Protein AF-A0A975G993-F1 (afdb_monomer_lite)

Radius of gyration: 19.47 Å; chains: 1; bounding box: 41×32×69 Å

Sequence (120 aa):
MTAALPTTRIVMVQILVICIGICSTTVALRIHNYPSAQEDWNVCSVAVRKAGWLLLAIPAAWALCTTRFEAKGHGPWTTRWTIATGVLTIAGLAWFLGWTALEPVIWHVQPLQTLDGGAA

pLDDT: mean 71.12, std 13.36, range [38.03, 89.44]

Secondary structure (DSSP, 8-state):
---PPPHHHHHHHHHHHHHHHHHHHHHHHHHTTPSPTTS---HHHHHHHHHGGGGGHHHHHHHHHHHHHHHTT-SS--HHHHHHHHHHHHHHHHHHHHHHHHHHHH--PPPGGGTS----

Organism: NCBI:txid2824561

Foldseek 3Di:
DPPPDPLLVVLVVLLVVLVVVLVVLLVVCVVVVPPDPWADADPLLVCSNVPVVVLSVQSVVLSVVLVVVVVVVDDPNDSVNNVVVSVVSSVVSCVSSVCRVCCVVPDRDDDPVVVPPPPD

Structure (mmCIF, N/CA/C/O backbone):
data_AF-A0A975G993-F1
#
_entry.id   AF-A0A975G993-F1
#
loop_
_atom_site.group_PDB
_atom_site.id
_atom_site.type_symbol
_atom_site.label_atom_id
_atom_site.label_alt_id
_atom_site.label_comp_id
_atom_site.label_asym_id
_atom_site.label_entity_id
_atom_site.label_seq_id
_atom_site.pdbx_PDB_ins_code
_atom_site.Cartn_x
_atom_site.Cartn_y
_atom_site.Cartn_z
_atom_site.occupancy
_atom_site.B_iso_or_equiv
_atom_site.auth_seq_id
_atom_site.auth_comp_id
_atom_site.auth_asym_id
_atom_site.auth_atom_id
_atom_site.pdbx_PDB_model_num
ATOM 1 N N . MET A 1 1 ? -7.357 10.240 31.213 1.00 38.03 1 MET A N 1
ATOM 2 C CA . MET A 1 1 ? -8.159 9.626 30.134 1.00 38.03 1 MET A CA 1
ATOM 3 C C . MET A 1 1 ? -7.825 10.352 28.842 1.00 38.03 1 MET A C 1
ATOM 5 O O . MET A 1 1 ? -8.309 11.453 28.627 1.00 38.03 1 MET A O 1
ATOM 9 N N . THR A 1 2 ? -6.904 9.821 28.043 1.00 42.38 2 THR A N 1
ATOM 10 C CA . THR A 1 2 ? -6.589 10.369 26.718 1.00 42.38 2 THR A CA 1
ATOM 11 C C . THR A 1 2 ? -7.735 10.008 25.781 1.00 42.38 2 THR A C 1
ATOM 13 O O . THR A 1 2 ? -8.071 8.833 25.652 1.00 42.38 2 THR A O 1
ATOM 16 N N . ALA A 1 3 ? -8.388 11.007 25.187 1.00 45.19 3 ALA A N 1
ATOM 17 C CA . ALA A 1 3 ? -9.443 10.782 24.207 1.00 45.19 3 ALA A CA 1
ATOM 18 C C . ALA A 1 3 ? -8.869 9.930 23.066 1.00 45.19 3 ALA A C 1
ATOM 20 O O . ALA A 1 3 ? -7.999 10.387 22.323 1.00 45.19 3 ALA A O 1
ATOM 21 N N . ALA A 1 4 ? -9.294 8.669 22.975 1.00 55.38 4 ALA A N 1
ATOM 22 C CA . ALA A 1 4 ? -8.896 7.799 21.883 1.00 55.38 4 ALA A CA 1
ATOM 23 C C . ALA A 1 4 ? -9.387 8.441 20.580 1.00 55.38 4 ALA A C 1
ATOM 25 O O . ALA A 1 4 ? -10.586 8.662 20.402 1.00 55.38 4 ALA A O 1
ATOM 26 N N . LEU A 1 5 ? -8.461 8.795 19.688 1.00 60.06 5 LEU A N 1
ATOM 27 C CA . LEU A 1 5 ? -8.823 9.207 18.337 1.00 60.06 5 LEU A CA 1
ATOM 28 C C . LEU A 1 5 ? -9.601 8.050 17.689 1.00 60.06 5 LEU A C 1
ATOM 30 O O . LEU A 1 5 ? -9.143 6.909 17.788 1.00 60.06 5 LEU A O 1
ATOM 34 N N . PRO A 1 6 ? -10.751 8.309 17.042 1.00 69.06 6 PRO A N 1
ATOM 35 C CA . PRO A 1 6 ? -11.533 7.252 16.412 1.00 69.06 6 PRO A CA 1
ATOM 36 C C . PRO A 1 6 ? -10.662 6.517 15.388 1.00 69.06 6 PRO A C 1
ATOM 38 O O . PRO A 1 6 ? -10.007 7.164 14.565 1.00 69.06 6 PRO A O 1
ATOM 41 N N . THR A 1 7 ? -10.638 5.181 15.450 1.00 70.94 7 THR A N 1
ATOM 42 C CA . THR A 1 7 ? -9.794 4.291 14.626 1.00 70.94 7 THR A CA 1
ATOM 43 C C . THR A 1 7 ? -9.896 4.627 13.137 1.00 70.94 7 THR A C 1
ATOM 45 O O . THR A 1 7 ? -8.904 4.595 12.410 1.00 70.94 7 THR A O 1
ATOM 48 N N . THR A 1 8 ? -11.071 5.087 12.709 1.00 72.06 8 THR A N 1
ATOM 49 C CA . THR A 1 8 ? -11.360 5.617 11.374 1.00 72.06 8 THR A CA 1
ATOM 50 C C . THR A 1 8 ? -10.362 6.680 10.899 1.00 72.06 8 THR A C 1
ATOM 52 O O . THR A 1 8 ? -9.945 6.649 9.745 1.00 72.06 8 THR A O 1
ATOM 55 N N . ARG A 1 9 ? -9.920 7.605 11.765 1.00 78.62 9 ARG A N 1
ATOM 56 C CA . ARG A 1 9 ? -8.939 8.646 11.395 1.00 78.62 9 ARG A CA 1
ATOM 57 C C . ARG A 1 9 ? -7.565 8.049 11.097 1.00 78.62 9 ARG A C 1
ATOM 59 O O . ARG A 1 9 ? -6.906 8.485 10.160 1.00 78.62 9 ARG A O 1
ATOM 66 N N . ILE A 1 10 ? -7.150 7.046 11.872 1.00 78.94 10 ILE A N 1
ATOM 67 C CA . ILE A 1 10 ? -5.873 6.343 11.673 1.00 78.94 10 ILE A CA 1
ATOM 68 C C . ILE A 1 10 ? -5.901 5.603 10.334 1.00 78.94 10 ILE A C 1
ATOM 70 O O . ILE A 1 10 ? -4.980 5.747 9.534 1.00 78.94 10 ILE A O 1
ATOM 74 N N . VAL A 1 11 ? -6.992 4.882 10.064 1.00 77.44 11 VAL A N 1
ATOM 75 C CA . VAL A 1 11 ? -7.206 4.170 8.796 1.00 77.44 11 VAL A CA 1
ATOM 76 C C . VAL A 1 11 ? -7.171 5.143 7.612 1.00 77.44 11 VAL A C 1
ATOM 78 O O . VAL A 1 11 ? -6.468 4.884 6.639 1.00 77.44 11 VAL A O 1
ATOM 81 N N . MET A 1 12 ? -7.842 6.298 7.704 1.00 80.62 12 MET A N 1
ATOM 82 C CA . MET A 1 12 ? -7.832 7.316 6.642 1.00 80.62 12 MET A CA 1
ATOM 83 C C . MET A 1 12 ? -6.427 7.852 6.342 1.00 80.62 12 MET A C 1
ATOM 85 O O . MET A 1 12 ? -6.054 7.959 5.174 1.00 80.62 12 MET A O 1
ATOM 89 N N . VAL A 1 13 ? -5.632 8.160 7.373 1.00 82.69 13 VAL A N 1
ATOM 90 C CA . VAL A 1 13 ? -4.249 8.633 7.188 1.00 82.69 13 VAL A CA 1
ATOM 91 C C . VAL A 1 13 ? -3.387 7.551 6.536 1.00 82.69 13 VAL A C 1
ATOM 93 O O . VAL A 1 13 ? -2.634 7.846 5.611 1.00 82.69 13 VAL A O 1
ATOM 96 N N . GLN A 1 14 ? -3.517 6.294 6.964 1.00 79.00 14 GLN A N 1
ATOM 97 C CA . GLN A 1 14 ? -2.752 5.186 6.387 1.00 79.00 14 GLN A CA 1
ATOM 98 C C . GLN A 1 14 ? -3.124 4.928 4.922 1.00 79.00 14 GLN A C 1
ATOM 100 O O . GLN A 1 14 ? -2.231 4.759 4.094 1.00 79.00 14 GLN A O 1
ATOM 105 N N . ILE A 1 15 ? -4.413 4.985 4.571 1.00 81.81 15 ILE A N 1
ATOM 106 C CA . ILE A 1 15 ? -4.858 4.905 3.172 1.00 81.81 15 ILE A CA 1
ATOM 107 C C . ILE A 1 15 ? -4.257 6.046 2.353 1.00 81.81 15 ILE A C 1
ATOM 109 O O . ILE A 1 15 ? -3.733 5.795 1.272 1.00 81.81 15 ILE A O 1
ATOM 113 N N . LEU A 1 16 ? -4.297 7.283 2.859 1.00 84.38 16 LEU A N 1
ATOM 114 C CA . LEU A 1 16 ? -3.755 8.439 2.145 1.00 84.38 16 LEU A CA 1
ATOM 115 C C . LEU A 1 16 ? -2.263 8.257 1.830 1.00 84.38 16 LEU A C 1
ATOM 117 O O . LEU A 1 16 ? -1.853 8.470 0.691 1.00 84.38 16 LEU A O 1
ATOM 121 N N . VAL A 1 17 ? -1.471 7.808 2.809 1.00 82.38 17 VAL A N 1
ATOM 122 C CA . VAL A 1 17 ? -0.036 7.525 2.626 1.00 82.38 17 VAL A CA 1
ATOM 123 C C . VAL A 1 17 ? 0.185 6.448 1.561 1.00 82.38 17 VAL A C 1
ATOM 125 O O . VAL A 1 17 ? 1.027 6.622 0.681 1.00 82.38 17 VAL A O 1
ATOM 128 N N . ILE A 1 18 ? -0.594 5.363 1.594 1.00 80.12 18 ILE A N 1
ATOM 129 C CA . ILE A 1 18 ? -0.476 4.268 0.622 1.00 80.12 18 ILE A CA 1
ATOM 130 C C . ILE A 1 18 ? -0.859 4.734 -0.788 1.00 80.12 18 ILE A C 1
ATOM 132 O O . ILE A 1 18 ? -0.146 4.439 -1.746 1.00 80.12 18 ILE A O 1
ATOM 136 N N . CYS A 1 19 ? -1.946 5.497 -0.922 1.00 80.69 19 CYS A N 1
ATOM 137 C CA . CYS A 1 19 ? -2.374 6.065 -2.198 1.00 80.69 19 CYS A CA 1
ATOM 138 C C . CYS A 1 19 ? -1.297 6.979 -2.790 1.00 80.69 19 CYS A C 1
ATOM 140 O O . CYS A 1 19 ? -0.975 6.852 -3.969 1.00 80.69 19 CYS A O 1
ATOM 142 N N . ILE A 1 20 ? -0.709 7.864 -1.976 1.00 82.69 20 ILE A N 1
ATOM 143 C CA . ILE A 1 20 ? 0.381 8.744 -2.415 1.00 82.69 20 ILE A CA 1
ATOM 144 C C . ILE A 1 20 ? 1.582 7.916 -2.884 1.00 82.69 20 ILE A C 1
ATOM 146 O O . ILE A 1 20 ? 2.114 8.202 -3.953 1.00 82.69 20 ILE A O 1
ATOM 150 N N . GLY A 1 21 ? 1.973 6.878 -2.137 1.00 77.69 21 GLY A N 1
ATOM 151 C CA . GLY A 1 21 ? 3.080 5.990 -2.506 1.00 77.69 21 GLY A CA 1
ATOM 152 C C . GLY A 1 21 ? 2.848 5.248 -3.825 1.00 77.69 21 GLY A C 1
ATOM 153 O O . GLY A 1 21 ? 3.693 5.278 -4.711 1.00 77.69 21 GLY A O 1
ATOM 154 N N . ILE A 1 22 ? 1.676 4.633 -4.007 1.00 77.56 22 ILE A N 1
ATOM 155 C CA . ILE A 1 22 ? 1.352 3.909 -5.248 1.00 77.56 22 ILE A CA 1
ATOM 156 C C . ILE A 1 22 ? 1.298 4.869 -6.441 1.00 77.56 22 ILE A C 1
ATOM 158 O O . ILE A 1 22 ? 1.839 4.563 -7.509 1.00 77.56 22 ILE A O 1
ATOM 162 N N . CYS A 1 23 ? 0.678 6.040 -6.273 1.00 80.69 23 CYS A N 1
ATOM 163 C CA . CYS A 1 23 ? 0.606 7.048 -7.325 1.00 80.69 23 CYS A CA 1
ATOM 164 C C . CYS A 1 23 ? 1.995 7.576 -7.695 1.00 80.69 23 CYS A C 1
ATOM 166 O O . CYS A 1 23 ? 2.312 7.633 -8.881 1.00 80.69 23 CYS A O 1
ATOM 168 N N . SER A 1 24 ? 2.839 7.915 -6.716 1.00 80.62 24 SER A N 1
ATOM 169 C CA . SER A 1 24 ? 4.185 8.433 -6.979 1.00 80.62 24 SER A CA 1
ATOM 170 C C . SER A 1 24 ? 5.070 7.393 -7.666 1.00 80.62 24 SER A C 1
ATOM 172 O O . SER A 1 24 ? 5.712 7.729 -8.659 1.00 80.62 24 SER A O 1
ATOM 174 N N . THR A 1 25 ? 5.037 6.123 -7.243 1.00 73.56 25 THR A N 1
ATOM 175 C CA . THR A 1 25 ? 5.783 5.044 -7.910 1.00 73.56 25 THR A CA 1
ATOM 176 C C . THR A 1 25 ? 5.280 4.803 -9.332 1.00 73.56 25 THR A C 1
ATOM 178 O O . THR A 1 25 ? 6.078 4.699 -10.261 1.00 73.56 25 THR A O 1
ATOM 181 N N . THR A 1 26 ? 3.961 4.780 -9.543 1.00 73.50 26 THR A N 1
ATOM 182 C CA . THR A 1 26 ? 3.382 4.589 -10.884 1.00 73.50 26 THR A CA 1
ATOM 183 C C . THR A 1 26 ? 3.746 5.744 -11.820 1.00 73.50 26 THR A C 1
ATOM 185 O O . THR A 1 26 ? 4.077 5.519 -12.985 1.00 73.50 26 THR A O 1
ATOM 188 N N . VAL A 1 27 ? 3.702 6.984 -11.322 1.00 78.50 27 VAL A N 1
ATOM 189 C CA . VAL A 1 27 ? 4.083 8.183 -12.079 1.00 78.50 27 VAL A CA 1
ATOM 190 C C . VAL A 1 27 ? 5.577 8.177 -12.386 1.00 78.50 27 VAL A C 1
ATOM 192 O O . VAL A 1 27 ? 5.936 8.384 -13.541 1.00 78.50 27 VAL A O 1
ATOM 195 N N . ALA A 1 28 ? 6.438 7.869 -11.413 1.00 74.56 28 ALA A N 1
ATOM 196 C CA . ALA A 1 28 ? 7.881 7.775 -11.623 1.00 74.56 28 ALA A CA 1
ATOM 197 C C . ALA A 1 28 ? 8.221 6.744 -12.714 1.00 74.56 28 ALA A C 1
ATOM 199 O O . ALA A 1 28 ? 8.900 7.075 -13.684 1.00 74.56 28 ALA A O 1
ATOM 200 N N . LEU A 1 29 ? 7.655 5.535 -12.633 1.00 70.25 29 LEU A N 1
ATOM 201 C CA . LEU A 1 29 ? 7.853 4.491 -13.645 1.00 70.25 29 LEU A CA 1
ATOM 202 C C . LEU A 1 29 ? 7.375 4.920 -15.045 1.00 70.25 29 LEU A C 1
ATOM 204 O O . LEU A 1 29 ? 7.966 4.526 -16.046 1.00 70.25 29 LEU A O 1
ATOM 208 N N . ARG A 1 30 ? 6.321 5.744 -15.140 1.00 72.12 30 ARG A N 1
ATOM 209 C CA . ARG A 1 30 ? 5.821 6.263 -16.425 1.00 72.12 30 ARG A CA 1
ATOM 210 C C . ARG A 1 30 ? 6.661 7.414 -16.980 1.00 72.12 30 ARG A C 1
ATOM 212 O O . ARG A 1 30 ? 6.912 7.419 -18.180 1.00 72.12 30 ARG A O 1
ATOM 219 N N . ILE A 1 31 ? 7.079 8.367 -16.143 1.00 73.81 31 ILE A N 1
ATOM 220 C CA . ILE A 1 31 ? 7.866 9.544 -16.560 1.00 73.81 31 ILE A CA 1
ATOM 221 C C . ILE A 1 31 ? 9.229 9.121 -17.096 1.00 73.81 31 ILE A C 1
ATOM 223 O O . ILE A 1 31 ? 9.673 9.635 -18.118 1.00 73.81 31 ILE A O 1
ATOM 227 N N . HIS A 1 32 ? 9.872 8.148 -16.453 1.00 67.69 32 HIS A N 1
ATOM 228 C CA . HIS A 1 32 ? 11.180 7.661 -16.883 1.00 67.69 32 HIS A CA 1
ATOM 229 C C . HIS A 1 32 ? 11.132 6.800 -18.158 1.00 67.69 32 HIS A C 1
ATOM 231 O O . HIS A 1 32 ? 12.145 6.221 -18.532 1.00 67.69 32 HIS A O 1
ATOM 237 N N . ASN A 1 33 ? 9.978 6.712 -18.839 1.00 60.09 33 ASN A N 1
ATOM 238 C CA . ASN A 1 33 ? 9.762 5.868 -20.020 1.00 60.09 33 ASN A CA 1
ATOM 239 C C . ASN A 1 33 ? 10.186 4.404 -19.812 1.00 60.09 33 ASN A C 1
ATOM 241 O O . ASN A 1 33 ? 10.426 3.675 -20.767 1.00 60.09 33 ASN A O 1
ATOM 245 N N . TYR A 1 34 ? 10.225 3.964 -18.558 1.00 54.56 34 TYR A N 1
ATOM 246 C CA . TYR A 1 34 ? 10.626 2.626 -18.164 1.00 54.56 34 TYR A CA 1
ATOM 247 C C . TYR A 1 34 ? 9.497 1.619 -18.441 1.00 54.56 34 TYR A C 1
ATOM 249 O O . TYR A 1 34 ? 8.360 1.892 -18.049 1.00 54.56 34 TYR A O 1
ATOM 257 N N . PRO A 1 35 ? 9.726 0.454 -19.089 1.00 55.25 35 PRO A N 1
ATOM 258 C CA . PRO A 1 35 ? 10.977 -0.008 -19.696 1.00 55.25 35 PRO A CA 1
ATOM 259 C C . PRO A 1 35 ? 11.350 0.750 -20.972 1.00 55.25 35 PRO A C 1
ATOM 261 O O . PRO A 1 35 ? 10.487 0.953 -21.832 1.00 55.25 35 PRO A O 1
ATOM 264 N N . SER A 1 36 ? 12.641 1.050 -21.132 1.00 56.50 36 SER A N 1
ATOM 265 C CA . SER A 1 36 ? 13.224 1.199 -22.466 1.00 56.50 36 SER A CA 1
ATOM 266 C C . SER A 1 36 ? 13.223 -0.179 -23.146 1.00 56.50 36 SER A C 1
ATOM 268 O O . SER A 1 36 ? 13.279 -1.206 -22.472 1.00 56.50 36 SER A O 1
ATOM 270 N N . ALA A 1 37 ? 13.144 -0.240 -24.476 1.00 54.97 37 ALA A N 1
ATOM 271 C CA . ALA A 1 37 ? 13.080 -1.512 -25.210 1.00 54.97 37 ALA A CA 1
ATOM 272 C C . ALA A 1 37 ? 14.361 -2.378 -25.112 1.00 54.97 37 ALA A C 1
ATOM 274 O O . ALA A 1 37 ? 14.437 -3.416 -25.759 1.00 54.97 37 ALA A O 1
ATOM 275 N N . GLN A 1 38 ? 15.376 -1.933 -24.366 1.00 54.78 38 GLN A N 1
ATOM 276 C CA . GLN A 1 38 ? 16.726 -2.503 -24.340 1.00 54.78 38 GLN A CA 1
ATOM 277 C C . GLN A 1 38 ? 17.070 -3.225 -23.028 1.00 54.78 38 GLN A C 1
ATOM 279 O O . GLN A 1 38 ? 18.161 -3.778 -22.925 1.00 54.78 38 GLN A O 1
ATOM 284 N N . GLU A 1 39 ? 16.172 -3.242 -22.043 1.00 57.91 39 GLU A N 1
ATOM 285 C CA . GLU A 1 39 ? 16.412 -3.873 -20.741 1.00 57.91 39 GLU A CA 1
ATOM 286 C C . GLU A 1 39 ? 15.405 -4.982 -20.454 1.00 57.91 39 GLU A C 1
ATOM 288 O O . GLU A 1 39 ? 14.233 -4.889 -20.830 1.00 57.91 39 GLU A O 1
ATOM 293 N N . ASP A 1 40 ? 15.858 -5.995 -19.720 1.00 56.59 40 ASP A N 1
ATOM 294 C CA . ASP A 1 40 ? 15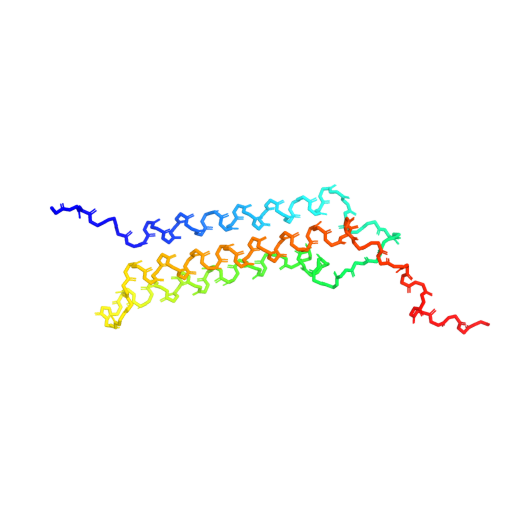.024 -7.083 -19.227 1.00 56.59 40 ASP A CA 1
ATOM 295 C C . ASP A 1 40 ? 14.384 -6.711 -17.903 1.00 56.59 40 ASP A C 1
ATOM 297 O O . ASP A 1 40 ? 15.048 -6.344 -16.935 1.00 56.59 40 ASP A O 1
ATOM 301 N N . TRP A 1 41 ? 13.057 -6.793 -17.871 1.00 62.78 41 TRP A N 1
ATOM 302 C CA . TRP A 1 41 ? 12.262 -6.379 -16.725 1.00 62.78 41 TRP A CA 1
ATOM 303 C C . TRP A 1 41 ? 11.663 -7.583 -16.034 1.00 62.78 41 TRP A C 1
ATOM 305 O O . TRP A 1 41 ? 11.085 -8.466 -16.670 1.00 62.78 41 TRP A O 1
ATOM 315 N N . ASN A 1 42 ? 11.681 -7.553 -14.705 1.00 68.00 42 ASN A N 1
ATOM 316 C CA . ASN A 1 42 ? 10.834 -8.438 -13.933 1.00 68.00 42 ASN A CA 1
ATOM 317 C C . ASN A 1 42 ? 9.365 -8.162 -14.267 1.00 68.00 42 ASN A C 1
ATOM 319 O O . ASN A 1 42 ? 8.892 -7.017 -14.287 1.00 68.00 42 ASN A O 1
ATOM 323 N N . VAL A 1 43 ? 8.634 -9.249 -14.500 1.00 70.25 43 VAL A N 1
ATOM 324 C CA . VAL A 1 43 ? 7.194 -9.272 -14.771 1.00 70.25 43 VAL A CA 1
ATOM 325 C C . VAL A 1 43 ? 6.420 -8.446 -13.738 1.00 70.25 43 VAL A C 1
ATOM 327 O O . VAL A 1 43 ? 5.463 -7.756 -14.096 1.00 70.25 43 VAL A O 1
ATOM 330 N N . CYS A 1 44 ? 6.866 -8.440 -12.478 1.00 70.25 44 CYS A N 1
ATOM 331 C CA . CYS A 1 44 ? 6.283 -7.637 -11.407 1.00 70.25 44 CYS A CA 1
ATOM 332 C C . CYS A 1 44 ? 6.327 -6.133 -11.708 1.00 70.25 44 CYS A C 1
ATOM 334 O O . CYS A 1 44 ? 5.293 -5.473 -11.634 1.00 70.25 44 CYS A O 1
ATOM 336 N N . SER A 1 45 ? 7.468 -5.577 -12.110 1.00 69.25 45 SER A N 1
ATOM 337 C CA . SER A 1 45 ? 7.607 -4.139 -12.383 1.00 69.25 45 SER A CA 1
ATOM 338 C C . SER A 1 45 ? 6.775 -3.700 -13.596 1.00 69.25 45 SER A C 1
ATOM 340 O O . SER A 1 45 ? 6.134 -2.644 -13.576 1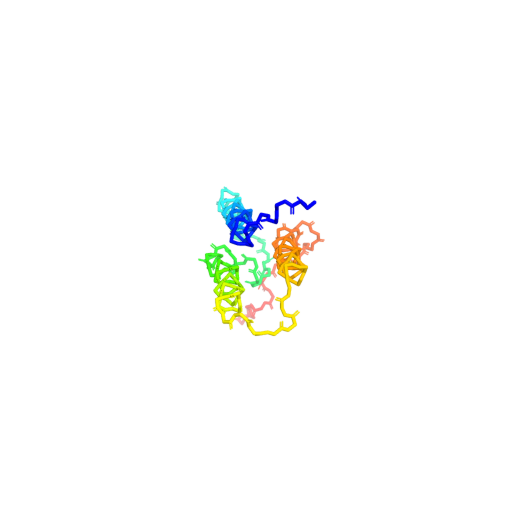.00 69.25 45 SER A O 1
ATOM 342 N N . VAL A 1 46 ? 6.683 -4.551 -14.626 1.00 70.38 46 VAL A N 1
ATOM 343 C CA . VAL A 1 46 ? 5.794 -4.326 -15.782 1.00 70.38 46 VAL A CA 1
ATOM 344 C C . VAL A 1 46 ? 4.322 -4.356 -15.357 1.00 70.38 46 VAL A C 1
ATOM 346 O O . VAL A 1 46 ? 3.533 -3.502 -15.780 1.00 70.38 46 VAL A O 1
ATOM 349 N N . ALA A 1 47 ? 3.946 -5.303 -14.494 1.00 73.31 47 ALA A N 1
ATOM 350 C CA . ALA A 1 47 ? 2.600 -5.398 -13.944 1.00 73.31 47 ALA A CA 1
ATOM 351 C C . ALA A 1 47 ? 2.247 -4.171 -13.089 1.00 73.31 47 ALA A C 1
ATOM 353 O O . ALA A 1 47 ? 1.154 -3.629 -13.244 1.00 73.31 47 ALA A O 1
ATOM 354 N N . VAL A 1 48 ? 3.172 -3.658 -12.270 1.00 74.25 48 VAL A N 1
ATOM 355 C CA . VAL A 1 48 ? 2.969 -2.426 -11.486 1.00 74.25 48 VAL A CA 1
ATOM 356 C C . VAL A 1 48 ? 2.809 -1.203 -12.394 1.00 74.25 48 VAL A C 1
ATOM 358 O O . VAL A 1 48 ? 1.932 -0.376 -12.161 1.00 74.25 48 VAL A O 1
ATOM 361 N N . ARG A 1 49 ? 3.556 -1.084 -13.497 1.00 72.06 49 ARG A N 1
ATOM 362 C CA . ARG A 1 49 ? 3.355 0.030 -14.445 1.00 72.06 49 ARG A CA 1
ATOM 363 C C . ARG A 1 49 ? 1.974 -0.002 -15.113 1.00 72.06 49 ARG A C 1
ATOM 365 O O . ARG A 1 49 ? 1.327 1.043 -15.262 1.00 72.06 49 ARG A O 1
ATOM 372 N N . LYS A 1 50 ? 1.544 -1.185 -15.568 1.00 75.56 50 LYS A N 1
ATOM 373 C CA . LYS A 1 50 ? 0.294 -1.364 -16.331 1.00 75.56 50 LYS A CA 1
ATOM 374 C C . LYS A 1 50 ? -0.939 -1.358 -15.431 1.00 75.56 50 LYS A C 1
ATOM 376 O O . LYS A 1 50 ? -1.944 -0.734 -15.762 1.00 75.56 50 LYS A O 1
ATOM 381 N N . ALA A 1 51 ? -0.844 -2.031 -14.295 1.00 78.81 51 ALA A N 1
ATOM 382 C CA . ALA A 1 51 ? -1.958 -2.321 -13.411 1.00 78.81 51 ALA A CA 1
ATOM 383 C C . ALA A 1 51 ? -1.665 -1.963 -11.945 1.00 78.81 51 ALA A C 1
ATOM 385 O O . ALA A 1 51 ? -2.319 -2.483 -11.053 1.00 78.81 51 ALA A O 1
ATOM 386 N N . GLY A 1 52 ? -0.731 -1.046 -11.669 1.00 69.75 52 GLY A N 1
ATOM 387 C CA . GLY A 1 52 ? -0.379 -0.615 -10.306 1.00 69.75 52 GLY A CA 1
ATOM 388 C C . GLY A 1 52 ? -1.547 -0.039 -9.511 1.00 69.75 52 GLY A C 1
ATOM 389 O O . GLY A 1 52 ? -1.556 -0.116 -8.289 1.00 69.75 52 GLY A O 1
ATOM 390 N N . TRP A 1 53 ? -2.593 0.437 -10.187 1.00 77.12 53 TRP A N 1
ATOM 391 C CA . TRP A 1 53 ? -3.852 0.810 -9.545 1.00 77.12 53 TRP A CA 1
ATOM 392 C C . TRP A 1 53 ? -4.538 -0.376 -8.842 1.00 77.12 53 TRP A C 1
ATOM 394 O O . TRP A 1 53 ? -5.225 -0.161 -7.850 1.00 77.12 53 TRP A O 1
ATOM 404 N N . LEU A 1 54 ? -4.312 -1.626 -9.272 1.00 80.25 54 LEU A N 1
ATOM 405 C CA . LEU A 1 54 ? -4.786 -2.822 -8.563 1.00 80.25 54 LEU A CA 1
ATOM 406 C C . LEU A 1 54 ? -4.137 -2.972 -7.185 1.00 80.25 54 LEU A C 1
ATOM 408 O O . LEU A 1 54 ? -4.760 -3.534 -6.289 1.00 80.25 54 LEU A O 1
ATOM 412 N N . LEU A 1 55 ? -2.933 -2.427 -6.965 1.00 78.31 55 LEU A N 1
ATOM 413 C CA . LEU A 1 55 ? -2.319 -2.425 -5.633 1.00 78.31 55 LEU A CA 1
ATOM 414 C C . LEU A 1 55 ? -3.123 -1.591 -4.632 1.00 78.31 55 LEU A C 1
ATOM 416 O O . LEU A 1 55 ? -3.008 -1.839 -3.437 1.00 78.31 55 LEU A O 1
ATOM 420 N N . LEU A 1 56 ? -3.980 -0.667 -5.091 1.00 79.62 56 LEU A N 1
ATOM 421 C CA . LEU A 1 56 ? -4.915 0.072 -4.232 1.00 79.62 56 LEU A CA 1
ATOM 422 C C . LEU A 1 56 ? -6.043 -0.819 -3.692 1.00 79.62 56 LEU A C 1
ATOM 424 O O . LEU A 1 56 ? -6.666 -0.472 -2.689 1.00 79.62 56 LEU A O 1
ATOM 428 N N . ALA A 1 57 ? -6.289 -1.988 -4.291 1.00 82.12 57 ALA A N 1
ATOM 429 C CA . ALA A 1 57 ? -7.260 -2.942 -3.763 1.00 82.12 57 ALA A CA 1
ATOM 430 C C . ALA A 1 57 ? -6.813 -3.523 -2.411 1.00 82.12 57 ALA A C 1
ATOM 432 O O . ALA A 1 57 ? -7.656 -3.811 -1.568 1.00 82.12 57 ALA A O 1
ATOM 433 N N . ILE A 1 58 ? -5.502 -3.641 -2.170 1.00 83.00 58 ILE A N 1
ATOM 434 C CA . ILE A 1 58 ? -4.935 -4.159 -0.915 1.00 83.00 58 ILE A CA 1
ATOM 435 C C . ILE A 1 58 ? -5.267 -3.247 0.284 1.00 83.00 58 ILE A C 1
ATOM 437 O O . ILE A 1 58 ? -5.911 -3.726 1.222 1.00 83.00 58 ILE A O 1
ATOM 441 N N . PRO A 1 59 ? -4.910 -1.944 0.292 1.00 79.81 59 PRO A N 1
ATOM 442 C CA . PRO A 1 59 ? -5.278 -1.044 1.381 1.00 79.81 59 PRO A CA 1
ATOM 443 C C . PRO A 1 59 ? -6.792 -0.845 1.479 1.00 79.81 59 PRO A C 1
ATOM 445 O O . PRO A 1 59 ? -7.303 -0.713 2.588 1.00 79.81 59 PRO A O 1
ATOM 448 N N . ALA A 1 60 ? -7.525 -0.873 0.359 1.00 81.25 60 ALA A N 1
ATOM 449 C CA . ALA A 1 60 ? -8.983 -0.780 0.372 1.00 81.25 60 ALA A CA 1
ATOM 450 C C . ALA A 1 60 ? -9.634 -1.998 1.050 1.00 81.25 60 ALA A C 1
ATOM 452 O O . ALA A 1 60 ? -10.510 -1.838 1.900 1.00 81.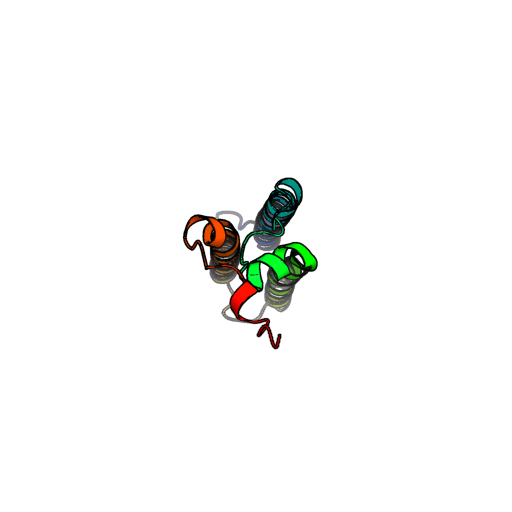25 60 ALA A O 1
ATOM 453 N N . ALA A 1 61 ? -9.183 -3.215 0.730 1.00 86.38 61 ALA A N 1
ATOM 454 C CA . ALA A 1 61 ? -9.656 -4.441 1.366 1.00 86.38 61 ALA A CA 1
ATOM 455 C C . ALA A 1 61 ? -9.303 -4.467 2.858 1.00 86.38 61 ALA A C 1
ATOM 457 O O . ALA A 1 61 ? -10.152 -4.791 3.688 1.00 86.38 61 ALA A O 1
ATOM 458 N N . TRP A 1 62 ? -8.083 -4.060 3.220 1.00 86.06 62 TRP A N 1
ATOM 459 C CA . TRP A 1 62 ? -7.672 -3.936 4.618 1.00 86.06 62 TRP A CA 1
ATOM 460 C C . TRP A 1 62 ? -8.529 -2.911 5.387 1.00 86.06 62 TRP A C 1
ATOM 462 O O . TRP A 1 62 ? -8.999 -3.201 6.491 1.00 86.06 62 TRP A O 1
ATOM 472 N N . ALA A 1 63 ? -8.812 -1.749 4.794 1.00 82.75 63 ALA A N 1
ATOM 473 C CA . ALA A 1 63 ? -9.677 -0.725 5.375 1.00 82.75 63 ALA A CA 1
ATOM 474 C C . ALA A 1 63 ? -11.120 -1.216 5.566 1.00 82.75 63 ALA A C 1
ATOM 476 O O . ALA A 1 63 ? -11.720 -1.017 6.622 1.00 82.75 63 ALA A O 1
ATOM 477 N N . LEU A 1 64 ? -11.680 -1.908 4.571 1.00 85.56 64 LEU A N 1
ATOM 478 C CA . LEU A 1 64 ? -13.008 -2.516 4.671 1.00 85.56 64 LEU A CA 1
ATOM 479 C C . LEU A 1 64 ? -13.061 -3.565 5.785 1.00 85.56 64 LEU A C 1
ATOM 481 O O . LEU A 1 64 ? -13.998 -3.561 6.583 1.00 85.56 64 LEU A O 1
ATOM 485 N N . CYS A 1 65 ? -12.050 -4.432 5.874 1.00 84.19 65 CYS A N 1
ATOM 486 C CA . CYS A 1 65 ? -11.944 -5.428 6.936 1.00 84.19 65 CYS A CA 1
ATOM 487 C C . CYS A 1 65 ? -11.895 -4.765 8.314 1.00 84.19 65 CYS A C 1
ATOM 489 O O . CYS A 1 65 ? -12.711 -5.093 9.173 1.00 84.19 65 CYS A O 1
ATOM 491 N N . THR A 1 66 ? -10.995 -3.802 8.519 1.00 80.94 66 THR A N 1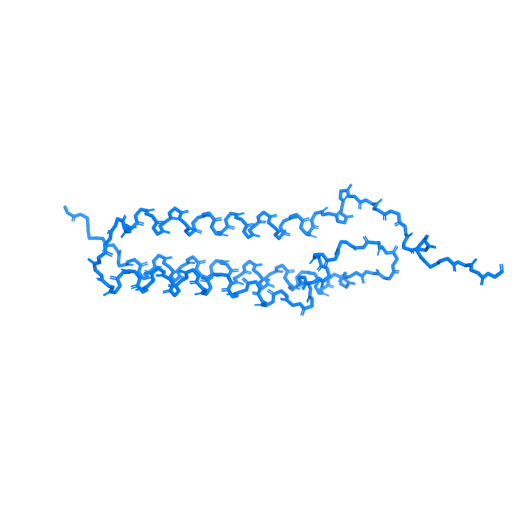
ATOM 492 C CA . THR A 1 66 ? -10.829 -3.116 9.813 1.00 80.94 66 THR A CA 1
ATOM 493 C C . THR A 1 66 ? -12.086 -2.362 10.233 1.00 80.94 66 THR A C 1
ATOM 495 O O . THR A 1 66 ? -12.527 -2.512 11.371 1.00 80.94 66 THR A O 1
ATOM 498 N N . THR A 1 67 ? -12.730 -1.649 9.3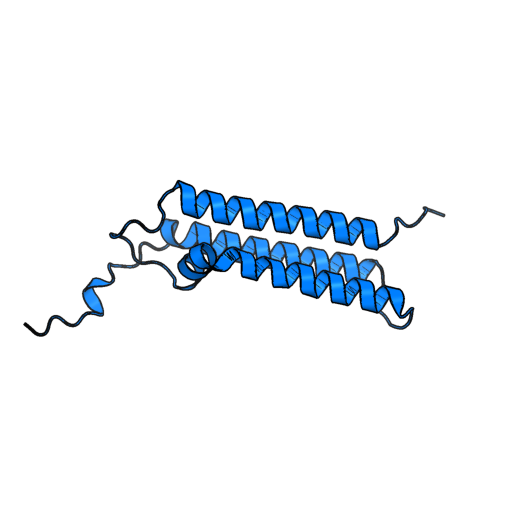07 1.00 80.56 67 THR A N 1
ATOM 499 C CA . THR A 1 67 ? -13.966 -0.904 9.591 1.00 80.56 67 THR A CA 1
ATOM 500 C C . THR A 1 67 ? -15.130 -1.852 9.895 1.00 80.56 67 THR A C 1
ATOM 502 O O . THR A 1 67 ? -15.932 -1.600 10.793 1.00 80.56 67 THR A O 1
ATOM 505 N N . ARG A 1 68 ? -15.216 -2.993 9.195 1.00 82.44 68 ARG A N 1
ATOM 506 C CA . ARG A 1 68 ? -16.236 -4.020 9.457 1.00 82.44 68 ARG A CA 1
ATOM 507 C C . ARG A 1 68 ? -16.026 -4.720 10.801 1.00 82.44 68 ARG A C 1
ATOM 509 O O . ARG A 1 68 ? -17.011 -5.051 11.459 1.00 82.44 68 ARG A O 1
ATOM 516 N N . PHE A 1 69 ? -14.778 -4.963 11.200 1.00 78.62 69 PHE A N 1
ATOM 517 C CA . PHE A 1 69 ? -14.458 -5.522 12.515 1.00 78.62 69 PHE A CA 1
ATOM 518 C C . PHE A 1 69 ? -14.757 -4.532 13.642 1.00 78.62 69 PHE A C 1
ATOM 520 O O . PHE A 1 69 ? -15.328 -4.935 14.651 1.00 78.62 69 PHE A O 1
ATOM 527 N N . GLU A 1 70 ? -14.464 -3.245 13.443 1.00 75.44 70 GLU A N 1
ATOM 528 C CA . GLU A 1 70 ? -14.819 -2.187 14.393 1.00 75.44 70 GLU A CA 1
ATOM 529 C C . GLU A 1 70 ? -16.343 -2.059 14.552 1.00 75.44 70 GLU A C 1
ATOM 531 O O . GLU A 1 70 ? -16.852 -2.088 15.671 1.00 75.44 70 GLU A O 1
ATOM 536 N N . ALA A 1 71 ? -17.093 -2.028 13.444 1.00 76.19 71 ALA A N 1
ATOM 537 C CA . ALA A 1 71 ? -18.553 -1.904 13.456 1.00 76.19 71 ALA A CA 1
ATOM 538 C C . ALA A 1 71 ? -19.270 -3.082 14.136 1.00 76.19 71 ALA A C 1
ATOM 540 O O . ALA A 1 71 ? -20.363 -2.919 14.672 1.00 76.19 71 ALA A O 1
ATOM 541 N N . LYS A 1 72 ? -18.674 -4.280 14.112 1.00 77.56 72 LYS A N 1
ATOM 542 C CA . LYS A 1 72 ? -19.255 -5.466 14.749 1.00 77.56 72 LYS A CA 1
ATOM 543 C C . LYS A 1 72 ? -19.035 -5.518 16.259 1.00 77.56 72 LYS A C 1
ATOM 545 O O . LYS A 1 72 ? -19.618 -6.397 16.877 1.00 77.56 72 LYS A O 1
ATOM 550 N N . GLY A 1 73 ? -18.209 -4.648 16.849 1.00 65.69 73 GLY A N 1
ATOM 551 C CA . GLY A 1 73 ? -18.019 -4.557 18.306 1.00 65.69 73 GLY A CA 1
ATOM 552 C C . GLY A 1 73 ? -17.530 -5.838 19.004 1.00 65.69 73 GLY A C 1
ATOM 553 O O . GLY A 1 73 ? -17.502 -5.893 20.231 1.00 65.69 73 GLY A O 1
ATOM 554 N N . HIS A 1 74 ? -17.151 -6.876 18.254 1.00 54.62 74 HIS A N 1
ATOM 555 C CA . HIS A 1 74 ? -16.933 -8.222 18.776 1.00 54.62 74 HIS A CA 1
ATOM 556 C C . HIS A 1 74 ? -15.609 -8.800 18.262 1.00 54.62 74 HIS A C 1
ATOM 558 O O . HIS A 1 74 ? -15.488 -9.160 17.091 1.00 54.62 74 HIS A O 1
ATOM 564 N N . GLY A 1 75 ? -14.624 -8.924 19.160 1.00 64.81 75 GLY A N 1
ATOM 565 C CA . GLY A 1 75 ? -13.417 -9.729 18.954 1.00 64.81 75 GLY A CA 1
ATOM 566 C C . GLY A 1 75 ? -12.145 -9.171 19.612 1.00 64.81 75 GLY A C 1
ATOM 567 O O . GLY A 1 75 ? -12.151 -8.052 20.119 1.00 64.81 75 GLY A O 1
ATOM 568 N N . PRO A 1 76 ? -11.017 -9.911 19.554 1.00 67.00 76 PRO A N 1
ATOM 569 C CA . PRO A 1 76 ? -9.690 -9.465 20.018 1.00 67.00 76 PRO A CA 1
ATOM 570 C C . PRO A 1 76 ? -9.099 -8.304 19.189 1.00 67.00 76 PRO A C 1
ATOM 572 O O . PRO A 1 76 ? -7.953 -7.898 19.398 1.00 67.00 76 PRO A O 1
ATOM 575 N N . TRP A 1 77 ? -9.860 -7.779 18.227 1.00 71.19 77 TRP A N 1
ATOM 576 C CA . TRP A 1 77 ? -9.438 -6.740 17.302 1.00 71.19 77 TRP A CA 1
ATOM 577 C C . TRP A 1 77 ? -9.457 -5.371 17.987 1.00 71.19 77 TRP A C 1
ATOM 579 O O . TRP A 1 77 ? -10.480 -4.698 18.067 1.00 71.19 77 TRP A O 1
ATOM 589 N N . THR A 1 78 ? -8.305 -4.968 18.518 1.00 79.44 78 THR A N 1
ATOM 590 C CA . THR A 1 78 ? -8.126 -3.681 19.203 1.00 79.44 78 THR A CA 1
ATOM 591 C C . THR A 1 78 ? -7.517 -2.631 18.273 1.00 79.44 78 THR A C 1
ATOM 593 O O . THR A 1 78 ? -6.948 -2.945 17.223 1.00 79.44 78 THR A O 1
ATOM 596 N N . THR A 1 79 ? -7.540 -1.362 18.689 1.00 78.81 79 THR A N 1
ATOM 597 C CA . THR A 1 79 ? -6.831 -0.268 18.001 1.00 78.81 79 THR A CA 1
ATOM 598 C C . THR A 1 79 ? -5.352 -0.602 17.761 1.00 78.81 79 THR A C 1
ATOM 600 O O . THR A 1 79 ? -4.807 -0.261 16.716 1.00 78.81 79 THR A O 1
ATOM 603 N N . ARG A 1 80 ? -4.707 -1.343 18.678 1.00 83.19 80 ARG A N 1
ATOM 604 C CA . ARG A 1 80 ? -3.312 -1.796 18.531 1.00 83.19 80 ARG A CA 1
ATOM 605 C C . ARG A 1 80 ? -3.131 -2.746 17.346 1.00 83.19 80 ARG A C 1
ATOM 607 O O . ARG A 1 80 ? -2.179 -2.582 16.593 1.00 83.19 80 ARG A O 1
ATOM 614 N N . TRP A 1 81 ? -4.054 -3.689 17.150 1.00 84.12 81 TRP A N 1
ATOM 615 C CA . TRP A 1 81 ? -4.043 -4.602 15.999 1.00 84.12 81 TRP A CA 1
ATOM 616 C C . TRP A 1 81 ? -4.295 -3.876 14.681 1.00 84.12 81 TRP A C 1
ATOM 618 O O . TRP A 1 81 ? -3.649 -4.179 13.678 1.00 84.12 81 TRP A O 1
ATOM 628 N N . THR A 1 82 ? -5.173 -2.872 14.687 1.00 83.19 82 THR A N 1
ATOM 629 C CA . THR A 1 82 ? -5.390 -2.023 13.507 1.00 83.19 82 THR A CA 1
ATOM 630 C C . THR A 1 82 ? -4.114 -1.262 13.148 1.00 83.19 82 THR A C 1
ATOM 632 O O . THR A 1 82 ? -3.680 -1.308 12.004 1.00 83.19 82 THR A O 1
ATOM 635 N N . ILE A 1 83 ? -3.435 -0.655 14.126 1.00 82.81 83 ILE A N 1
ATOM 636 C CA . ILE A 1 83 ? -2.150 0.020 13.886 1.00 82.81 83 ILE A CA 1
ATOM 637 C C . ILE A 1 83 ? -1.098 -0.972 13.375 1.00 82.81 83 ILE A C 1
ATOM 639 O O . ILE A 1 83 ? -0.463 -0.699 12.361 1.00 82.81 83 ILE A O 1
ATOM 643 N N . ALA A 1 84 ? -0.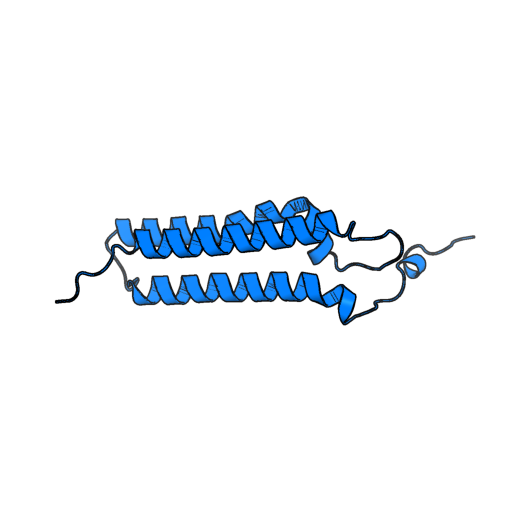933 -2.125 14.032 1.00 87.88 84 ALA A N 1
ATOM 644 C CA . ALA A 1 84 ? 0.075 -3.119 13.664 1.00 87.88 84 ALA A CA 1
ATOM 645 C C . ALA A 1 84 ? -0.129 -3.658 12.239 1.00 87.88 84 ALA A C 1
ATOM 647 O O . ALA A 1 84 ? 0.810 -3.686 11.448 1.00 87.88 84 ALA A O 1
ATOM 648 N N . THR A 1 85 ? -1.360 -4.035 11.885 1.00 87.75 85 THR A N 1
ATOM 649 C CA . THR A 1 85 ? -1.677 -4.544 10.540 1.00 87.75 85 THR A CA 1
ATOM 650 C C . THR A 1 85 ? -1.605 -3.455 9.474 1.00 87.75 85 THR A C 1
ATOM 652 O O . THR A 1 85 ? -1.149 -3.727 8.365 1.00 87.75 85 THR A O 1
ATOM 655 N N . GLY A 1 86 ? -1.968 -2.214 9.806 1.00 83.56 86 GLY A N 1
ATOM 656 C CA . GLY A 1 86 ? -1.793 -1.067 8.919 1.00 83.56 86 GLY A CA 1
ATOM 657 C C . GLY A 1 86 ? -0.320 -0.768 8.640 1.00 83.56 86 GLY A C 1
ATOM 658 O O . GLY A 1 86 ? 0.070 -0.626 7.485 1.00 83.56 86 GLY A O 1
ATOM 659 N N . VAL A 1 87 ? 0.528 -0.766 9.676 1.00 86.94 87 VAL A N 1
ATOM 660 C CA . VAL A 1 87 ? 1.986 -0.604 9.530 1.00 86.94 87 VAL A CA 1
ATOM 661 C C . VAL A 1 87 ? 2.586 -1.743 8.712 1.00 86.94 87 VAL A C 1
ATOM 663 O O . VAL A 1 87 ? 3.374 -1.476 7.812 1.00 86.94 87 VAL A O 1
ATOM 666 N N . LEU A 1 88 ? 2.187 -2.994 8.963 1.00 89.44 88 LEU A N 1
ATOM 667 C CA . LEU A 1 88 ? 2.627 -4.143 8.165 1.00 89.44 88 LEU A CA 1
ATOM 668 C C . LEU A 1 88 ? 2.216 -4.015 6.695 1.00 89.44 88 LEU A C 1
ATOM 670 O O . LEU A 1 88 ? 3.015 -4.310 5.812 1.00 89.44 88 LEU A O 1
ATOM 674 N N . THR A 1 89 ? 1.002 -3.532 6.426 1.00 86.38 89 THR A N 1
ATOM 675 C CA . THR A 1 89 ? 0.516 -3.308 5.057 1.00 86.38 89 THR A CA 1
ATOM 676 C C . THR A 1 89 ? 1.332 -2.220 4.359 1.00 86.38 89 THR A C 1
ATOM 678 O O . THR A 1 89 ? 1.767 -2.415 3.226 1.00 86.38 89 THR A O 1
ATOM 681 N N . ILE A 1 90 ? 1.603 -1.102 5.044 1.00 84.69 90 ILE A N 1
ATOM 682 C CA . ILE A 1 90 ? 2.450 -0.019 4.524 1.00 84.69 90 ILE A CA 1
ATOM 683 C C . ILE A 1 90 ? 3.867 -0.525 4.260 1.00 84.69 90 ILE A C 1
ATOM 685 O O . ILE A 1 90 ? 4.388 -0.318 3.170 1.00 84.69 90 ILE A O 1
ATOM 689 N N . ALA A 1 91 ? 4.485 -1.195 5.234 1.00 87.38 91 ALA A N 1
ATOM 690 C CA . ALA A 1 91 ? 5.849 -1.695 5.122 1.00 87.38 91 ALA A CA 1
ATOM 691 C C . ALA A 1 91 ? 5.980 -2.737 4.004 1.00 87.38 91 ALA A C 1
ATOM 693 O O . ALA A 1 91 ? 6.918 -2.666 3.217 1.00 87.38 91 ALA A O 1
ATOM 694 N N . GLY A 1 92 ? 5.018 -3.657 3.887 1.00 88.00 92 GLY A N 1
ATOM 695 C CA . GLY A 1 92 ? 4.987 -4.657 2.822 1.00 88.00 92 GLY A CA 1
ATOM 696 C C . GLY A 1 92 ? 4.831 -4.033 1.435 1.00 88.00 92 GLY A C 1
ATOM 697 O O . GLY A 1 92 ? 5.565 -4.396 0.519 1.00 88.00 92 GLY A O 1
ATOM 698 N N . LEU A 1 93 ? 3.934 -3.052 1.282 1.00 84.50 93 LEU A N 1
ATOM 699 C CA . LEU A 1 93 ? 3.770 -2.325 0.019 1.00 84.50 93 LEU A CA 1
ATOM 700 C C . LEU A 1 93 ? 5.001 -1.482 -0.318 1.00 84.50 93 LEU A C 1
ATOM 702 O O . LEU A 1 93 ? 5.447 -1.500 -1.459 1.00 84.50 93 LEU A O 1
ATOM 706 N N . ALA A 1 94 ? 5.575 -0.778 0.657 1.00 82.94 94 ALA A N 1
ATOM 707 C CA . ALA A 1 94 ? 6.787 0.011 0.463 1.00 82.94 94 ALA A CA 1
ATOM 708 C C . ALA A 1 94 ? 7.980 -0.873 0.076 1.00 82.94 94 ALA A C 1
ATOM 710 O O . ALA A 1 94 ? 8.716 -0.528 -0.843 1.00 82.94 94 ALA A O 1
ATOM 711 N N . TRP A 1 95 ? 8.138 -2.029 0.727 1.00 87.69 95 TRP A N 1
ATOM 712 C CA . TRP A 1 95 ? 9.147 -3.023 0.369 1.00 87.69 95 TRP A CA 1
ATOM 713 C C . TRP A 1 95 ? 8.938 -3.549 -1.050 1.00 87.69 95 TRP A C 1
ATOM 715 O O . TRP A 1 95 ? 9.875 -3.549 -1.839 1.00 87.69 95 TRP A O 1
ATOM 725 N N . PHE A 1 96 ? 7.713 -3.954 -1.397 1.00 84.31 96 PHE A N 1
ATOM 726 C CA . PHE A 1 96 ? 7.393 -4.465 -2.728 1.00 84.31 96 PHE A CA 1
ATOM 727 C C . PHE A 1 96 ? 7.656 -3.419 -3.817 1.00 84.31 96 PHE A C 1
ATOM 729 O O . PHE A 1 96 ? 8.344 -3.705 -4.793 1.00 84.31 96 PHE A O 1
ATOM 736 N N . LEU A 1 97 ? 7.171 -2.189 -3.627 1.00 81.31 97 LEU A N 1
ATOM 737 C CA . LEU A 1 97 ? 7.391 -1.091 -4.568 1.00 81.31 97 LEU A CA 1
ATOM 738 C C . LEU A 1 97 ? 8.878 -0.727 -4.669 1.00 81.31 97 LEU A C 1
ATOM 740 O O . LEU A 1 97 ? 9.392 -0.557 -5.774 1.00 81.31 97 LEU A O 1
ATOM 744 N N . GLY A 1 98 ? 9.583 -0.669 -3.538 1.00 79.88 98 GLY A N 1
ATOM 745 C CA . GLY A 1 98 ? 11.023 -0.430 -3.488 1.00 79.88 98 GLY A CA 1
ATOM 746 C C . GLY A 1 98 ? 11.813 -1.509 -4.224 1.00 79.88 98 GLY A C 1
ATOM 747 O O . GLY A 1 98 ? 12.656 -1.179 -5.050 1.00 79.88 98 GLY A O 1
ATOM 748 N N . TRP A 1 99 ? 11.485 -2.783 -4.006 1.00 79.38 99 TRP A N 1
ATOM 749 C CA . TRP A 1 99 ? 12.065 -3.907 -4.739 1.00 79.38 99 TRP A CA 1
ATOM 750 C C . TRP A 1 99 ? 11.838 -3.762 -6.247 1.00 79.38 99 TRP A C 1
ATOM 752 O O . TRP A 1 99 ? 12.800 -3.784 -7.006 1.00 79.38 99 TRP A O 1
ATOM 762 N N . THR A 1 100 ? 10.597 -3.508 -6.682 1.00 72.44 100 THR A N 1
ATOM 763 C CA . THR A 1 100 ? 10.281 -3.343 -8.115 1.00 72.44 100 THR A CA 1
ATOM 764 C C . THR A 1 100 ? 10.984 -2.149 -8.765 1.00 72.44 100 THR A C 1
ATOM 766 O O . THR A 1 100 ? 11.274 -2.184 -9.959 1.00 72.44 100 THR A O 1
ATOM 769 N N . ALA A 1 101 ? 11.267 -1.095 -7.994 1.00 68.88 101 ALA A N 1
ATOM 770 C CA . ALA A 1 101 ? 11.972 0.090 -8.471 1.00 68.88 101 ALA A CA 1
ATOM 771 C C . ALA A 1 101 ? 13.503 -0.075 -8.468 1.00 68.88 101 ALA A C 1
ATOM 773 O O . ALA A 1 101 ? 14.177 0.545 -9.285 1.00 68.88 101 ALA A O 1
ATOM 774 N N . LEU A 1 102 ? 14.052 -0.882 -7.553 1.00 68.25 102 LEU A N 1
ATOM 775 C CA . LEU A 1 102 ? 15.495 -1.098 -7.390 1.00 68.25 102 LEU A CA 1
ATOM 776 C C . LEU A 1 102 ? 16.036 -2.259 -8.225 1.00 68.25 102 LEU A C 1
ATOM 778 O O . LEU A 1 102 ? 17.224 -2.278 -8.532 1.00 68.25 102 LEU A O 1
ATOM 782 N N . GLU A 1 103 ? 15.196 -3.216 -8.607 1.00 63.28 103 GLU A N 1
ATOM 783 C CA . GLU A 1 103 ? 15.623 -4.374 -9.392 1.00 63.28 103 GLU A CA 1
ATOM 784 C C . GLU A 1 103 ? 16.338 -4.030 -10.715 1.00 63.28 103 GLU A C 1
ATOM 786 O O . GLU A 1 103 ? 17.395 -4.617 -10.937 1.00 63.28 103 GLU A O 1
ATOM 791 N N . PRO A 1 104 ? 15.898 -3.043 -11.528 1.00 55.22 104 PRO A N 1
ATOM 792 C CA . PRO A 1 104 ? 16.633 -2.659 -12.737 1.00 55.22 104 PRO A CA 1
ATOM 793 C C . PRO A 1 104 ? 18.004 -2.024 -12.441 1.00 55.22 104 PRO A C 1
ATOM 795 O O . PRO A 1 104 ? 18.885 -2.029 -13.293 1.00 55.22 104 PRO A O 1
ATOM 798 N N . VAL A 1 105 ? 18.196 -1.469 -11.237 1.00 58.16 105 VAL A N 1
ATOM 799 C CA . VAL A 1 105 ? 19.448 -0.809 -10.822 1.00 58.16 105 VAL A CA 1
ATOM 800 C C . VAL A 1 105 ? 20.457 -1.817 -10.268 1.00 58.16 105 VAL A C 1
ATOM 802 O O . VAL A 1 105 ? 21.661 -1.638 -10.431 1.00 58.16 105 VAL A O 1
ATOM 805 N N . ILE A 1 106 ? 19.979 -2.859 -9.583 1.00 54.75 106 ILE A N 1
ATOM 806 C CA . ILE A 1 106 ? 20.832 -3.836 -8.887 1.00 54.75 106 ILE A CA 1
ATOM 807 C C . ILE A 1 106 ? 21.130 -5.047 -9.775 1.00 54.75 106 ILE A C 1
ATOM 809 O O . ILE A 1 106 ? 22.235 -5.587 -9.736 1.00 54.75 106 ILE A O 1
ATOM 813 N N . TRP A 1 107 ? 20.160 -5.470 -10.582 1.00 53.12 107 TRP A N 1
ATOM 814 C CA . TRP A 1 107 ? 20.255 -6.663 -11.406 1.00 53.12 107 TRP A CA 1
ATOM 815 C C . TRP A 1 107 ? 20.140 -6.243 -12.870 1.00 53.12 107 TRP A C 1
ATOM 817 O O . TRP A 1 107 ? 19.053 -6.209 -13.436 1.00 53.12 107 TRP A O 1
ATOM 827 N N . HIS A 1 108 ? 21.273 -5.924 -13.501 1.00 52.19 108 HIS A N 1
ATOM 828 C CA . HIS A 1 108 ? 21.379 -5.930 -14.961 1.00 52.19 108 HIS A CA 1
ATOM 829 C C . HIS A 1 108 ? 21.175 -7.371 -15.450 1.00 52.19 108 HIS A C 1
ATOM 831 O O . HIS A 1 108 ? 22.135 -8.105 -15.689 1.00 52.19 108 HIS A O 1
ATOM 837 N N . VAL A 1 109 ? 19.923 -7.822 -15.509 1.00 49.25 109 VAL A N 1
ATOM 838 C CA . VAL A 1 109 ? 19.588 -9.130 -16.064 1.00 49.25 109 VAL A CA 1
ATOM 839 C C . VAL A 1 109 ? 19.710 -9.012 -17.583 1.00 49.25 109 VAL A C 1
ATOM 841 O O . VAL A 1 109 ? 19.244 -8.049 -18.187 1.00 49.25 109 VAL A O 1
ATOM 844 N N . GLN A 1 110 ? 20.479 -9.940 -18.150 1.00 49.53 110 GLN A N 1
ATOM 845 C CA . GLN A 1 110 ? 20.862 -10.040 -19.560 1.00 49.53 110 GLN A CA 1
ATOM 846 C C . GLN A 1 110 ? 19.674 -9.902 -20.514 1.00 49.53 110 GLN A C 1
ATOM 848 O O . GLN A 1 110 ? 18.607 -10.321 -20.118 1.00 49.53 110 GLN A O 1
ATOM 853 N N . PRO A 1 111 ? 19.861 -9.429 -21.760 1.00 46.56 111 PRO A N 1
ATOM 854 C CA . PRO A 1 111 ? 18.776 -9.212 -22.718 1.00 46.56 111 PRO A CA 1
ATOM 855 C C . PRO A 1 111 ? 17.956 -10.477 -23.061 1.00 46.56 111 PRO A C 1
ATOM 857 O O . PRO A 1 111 ? 18.509 -11.543 -23.348 1.00 46.56 111 PRO A O 1
ATOM 860 N N . LEU A 1 112 ? 16.639 -10.283 -23.196 1.00 47.47 112 LEU A N 1
ATOM 861 C CA . LEU A 1 112 ? 15.544 -11.218 -23.518 1.00 47.47 112 LEU A CA 1
ATOM 862 C C . LEU A 1 112 ? 15.735 -11.933 -24.865 1.00 47.47 112 LEU A C 1
ATOM 864 O O . LEU A 1 112 ? 14.991 -12.856 -25.195 1.00 47.47 112 LEU A O 1
ATOM 868 N N . GLN A 1 113 ? 16.755 -11.544 -25.637 1.00 50.03 113 GLN A N 1
ATOM 869 C CA . GLN A 1 113 ? 17.143 -12.136 -26.922 1.00 50.03 113 GLN A CA 1
ATOM 870 C C . GLN A 1 113 ? 17.530 -13.622 -26.838 1.00 50.03 113 GLN A C 1
ATOM 872 O O . GLN A 1 113 ? 17.754 -14.245 -27.870 1.00 50.03 113 GLN A O 1
ATOM 877 N N . THR A 1 114 ? 17.618 -14.208 -25.643 1.00 49.47 114 THR A N 1
ATOM 878 C CA . THR A 1 114 ? 17.925 -15.635 -25.457 1.00 49.47 114 THR A CA 1
ATOM 879 C C . THR A 1 114 ? 16.692 -16.539 -25.333 1.00 49.47 114 THR A C 1
ATOM 881 O O . THR A 1 114 ? 16.850 -17.758 -25.377 1.00 49.47 114 THR A O 1
ATOM 884 N N . LEU A 1 115 ? 15.475 -15.987 -25.216 1.00 47.91 115 LEU A N 1
ATOM 885 C CA . LEU A 1 115 ? 14.233 -16.779 -25.138 1.00 47.91 115 LEU A CA 1
ATOM 886 C C . LEU A 1 115 ? 13.494 -16.903 -26.476 1.00 47.91 115 LEU A C 1
ATOM 888 O O . LEU A 1 115 ? 12.799 -17.897 -26.690 1.00 47.91 115 LEU A O 1
ATOM 892 N N . ASP A 1 116 ? 13.705 -15.965 -27.399 1.00 44.16 116 ASP A N 1
ATOM 893 C CA . ASP A 1 116 ? 13.340 -16.149 -28.801 1.00 44.16 116 ASP A CA 1
ATOM 894 C C . ASP A 1 116 ? 14.461 -16.934 -29.476 1.00 44.16 116 ASP A C 1
ATOM 896 O O . ASP A 1 116 ? 15.413 -16.376 -30.021 1.00 44.16 116 ASP A O 1
ATOM 900 N N . GLY A 1 117 ? 14.365 -18.261 -29.395 1.00 47.94 117 GLY A N 1
ATOM 901 C CA . GLY A 1 117 ? 15.169 -19.162 -30.201 1.00 47.94 117 GLY A CA 1
ATOM 902 C C . GLY A 1 117 ? 15.113 -18.725 -31.660 1.00 47.94 117 GLY A C 1
ATOM 903 O O . GLY A 1 117 ? 14.121 -18.956 -32.351 1.00 47.94 117 GLY A O 1
ATOM 904 N N . GLY A 1 118 ? 16.199 -18.102 -32.115 1.00 39.84 118 GLY A N 1
ATOM 905 C CA . GLY A 1 118 ? 16.516 -17.931 -33.519 1.00 39.84 118 GLY A CA 1
ATOM 906 C C . GLY A 1 118 ? 16.676 -19.307 -34.146 1.00 39.84 118 GLY A C 1
ATOM 907 O O . GLY A 1 118 ? 17.781 -19.822 -34.271 1.00 39.84 118 GLY A O 1
ATOM 908 N N . ALA A 1 119 ? 15.549 -19.908 -34.513 1.00 46.12 119 ALA A N 1
ATOM 909 C CA . ALA A 1 119 ? 15.475 -20.785 -35.658 1.00 46.12 119 ALA A CA 1
ATOM 910 C C . ALA A 1 119 ? 15.652 -19.897 -36.897 1.00 46.12 119 ALA A C 1
ATOM 912 O O . ALA A 1 119 ? 14.688 -19.341 -37.423 1.00 46.12 119 ALA A O 1
ATOM 913 N N . ALA A 1 120 ? 16.904 -19.723 -37.306 1.00 46.50 120 ALA A N 1
ATOM 914 C CA . ALA A 1 120 ? 17.287 -19.338 -38.655 1.00 46.50 120 ALA A CA 1
ATOM 915 C C . ALA A 1 120 ? 18.457 -20.228 -39.077 1.00 46.50 120 ALA A C 1
ATOM 917 O O . ALA A 1 120 ? 19.427 -20.321 -38.290 1.00 46.50 120 ALA A O 1
#